Protein AF-A0A2X3CDN2-F1 (afdb_monomer_lite)

Structure (mmCIF, N/CA/C/O backbone):
data_AF-A0A2X3CDN2-F1
#
_entry.id   AF-A0A2X3CDN2-F1
#
loop_
_atom_site.group_PDB
_atom_site.id
_atom_site.type_symbol
_atom_site.label_atom_id
_atom_site.label_alt_id
_atom_site.label_comp_id
_atom_site.label_asym_id
_atom_site.label_entity_id
_atom_site.label_seq_id
_atom_site.pdbx_PDB_ins_code
_atom_site.Cartn_x
_atom_site.Cartn_y
_atom_site.Cartn_z
_atom_site.occupancy
_atom_site.B_iso_or_equiv
_atom_site.auth_seq_id
_atom_site.auth_comp_id
_atom_site.auth_asym_id
_atom_site.auth_atom_id
_atom_site.pdbx_PDB_model_num
ATOM 1 N N . MET A 1 1 ? 1.727 7.441 3.229 1.00 88.25 1 MET A N 1
ATOM 2 C CA . MET A 1 1 ? 2.816 6.477 3.495 1.00 88.25 1 MET A CA 1
ATOM 3 C C . MET A 1 1 ? 3.289 5.895 2.173 1.00 88.25 1 MET A C 1
ATOM 5 O O . MET A 1 1 ? 2.456 5.723 1.300 1.00 88.25 1 MET A O 1
ATOM 9 N N . SER A 1 2 ? 4.570 5.576 2.006 1.00 91.69 2 SER A N 1
ATOM 10 C CA . SER A 1 2 ? 5.052 4.906 0.791 1.00 91.69 2 SER A CA 1
ATOM 11 C C . SER A 1 2 ? 5.857 3.665 1.136 1.00 91.69 2 SER A C 1
ATOM 13 O O . SER A 1 2 ? 6.624 3.680 2.098 1.00 91.69 2 SER A O 1
ATOM 15 N N . VAL A 1 3 ? 5.703 2.611 0.346 1.00 93.81 3 VAL A N 1
ATOM 16 C CA . VAL A 1 3 ? 6.443 1.359 0.476 1.00 93.81 3 VAL A CA 1
ATOM 17 C C . VAL A 1 3 ? 7.128 1.026 -0.836 1.00 93.81 3 VAL A C 1
ATOM 19 O O . VAL A 1 3 ? 6.644 1.369 -1.914 1.00 93.81 3 VAL A O 1
ATOM 22 N N . THR A 1 4 ? 8.242 0.314 -0.729 1.00 93.38 4 THR A N 1
ATOM 23 C CA . THR A 1 4 ? 8.973 -0.193 -1.886 1.00 93.38 4 THR A CA 1
ATOM 24 C C . THR A 1 4 ? 9.042 -1.715 -1.800 1.00 93.38 4 THR A C 1
ATOM 26 O O . THR A 1 4 ? 9.264 -2.288 -0.718 1.00 93.38 4 THR A O 1
ATOM 29 N N . ALA A 1 5 ? 8.786 -2.374 -2.923 1.00 93.25 5 ALA A N 1
ATOM 30 C CA . ALA A 1 5 ? 8.816 -3.822 -3.046 1.00 93.25 5 ALA A CA 1
ATOM 31 C C . ALA A 1 5 ? 9.159 -4.257 -4.475 1.00 93.25 5 ALA A C 1
ATOM 33 O O . ALA A 1 5 ? 9.135 -3.464 -5.413 1.00 93.25 5 ALA A O 1
ATOM 34 N N . ASP A 1 6 ? 9.445 -5.543 -4.640 1.00 92.19 6 ASP A N 1
ATOM 35 C CA . ASP A 1 6 ? 9.769 -6.136 -5.939 1.00 92.19 6 ASP A CA 1
ATOM 36 C C . ASP A 1 6 ? 8.519 -6.378 -6.800 1.00 92.19 6 ASP A C 1
ATOM 38 O O . ASP A 1 6 ? 8.601 -6.448 -8.024 1.00 92.19 6 ASP A O 1
ATOM 42 N N . THR A 1 7 ? 7.344 -6.488 -6.170 1.00 91.56 7 THR A N 1
ATOM 43 C CA . THR A 1 7 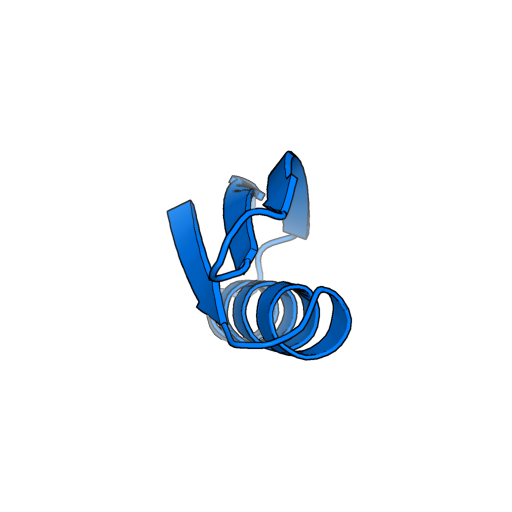? 6.060 -6.731 -6.842 1.00 91.56 7 THR A CA 1
ATOM 44 C C . THR A 1 7 ? 4.933 -5.899 -6.229 1.00 91.56 7 THR A C 1
ATOM 46 O O . THR A 1 7 ? 5.016 -5.478 -5.072 1.00 91.56 7 THR A O 1
ATOM 49 N N . LEU A 1 8 ? 3.865 -5.675 -7.006 1.00 91.00 8 LEU A N 1
ATOM 50 C CA . LEU A 1 8 ? 2.659 -4.966 -6.558 1.00 91.00 8 LEU A CA 1
ATOM 51 C C . LEU A 1 8 ? 2.030 -5.640 -5.338 1.00 91.00 8 LEU A C 1
ATOM 53 O O . LEU A 1 8 ? 1.720 -4.962 -4.366 1.00 91.00 8 LEU A O 1
ATOM 57 N N . ASP A 1 9 ? 1.931 -6.967 -5.366 1.00 93.31 9 ASP A N 1
ATOM 58 C CA . ASP A 1 9 ? 1.395 -7.768 -4.264 1.00 93.31 9 ASP A CA 1
ATOM 59 C C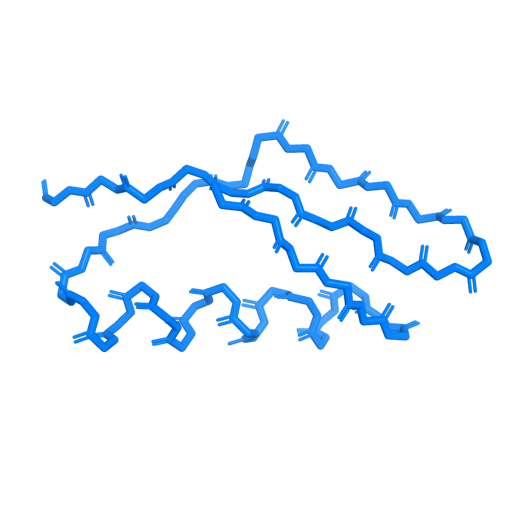 . ASP A 1 9 ? 2.214 -7.583 -2.978 1.00 93.31 9 ASP A C 1
ATOM 61 O O . ASP A 1 9 ? 1.672 -7.289 -1.915 1.00 93.31 9 ASP A O 1
ATOM 65 N N . SER A 1 10 ? 3.546 -7.631 -3.085 1.00 94.44 10 SER A N 1
ATOM 66 C CA . SER A 1 10 ? 4.430 -7.402 -1.937 1.00 94.44 10 SER A CA 1
ATOM 67 C C . SER A 1 10 ? 4.328 -5.976 -1.382 1.00 94.44 10 SER A C 1
ATOM 69 O O . SER A 1 10 ? 4.455 -5.777 -0.173 1.00 94.44 10 SER A O 1
ATOM 71 N N . ALA A 1 11 ? 4.112 -4.976 -2.240 1.00 94.06 11 ALA A N 1
ATOM 72 C CA . ALA A 1 11 ? 3.894 -3.597 -1.811 1.00 94.06 11 ALA A CA 1
ATOM 73 C C . ALA A 1 11 ? 2.544 -3.446 -1.090 1.00 94.06 11 ALA A C 1
ATOM 75 O O . ALA A 1 11 ? 2.484 -2.912 0.019 1.00 94.06 11 ALA A O 1
ATOM 76 N N . GLU A 1 12 ? 1.475 -3.984 -1.668 1.00 92.75 12 GLU A N 1
ATOM 77 C CA . GLU A 1 12 ? 0.134 -3.906 -1.096 1.00 92.75 12 GLU A CA 1
ATOM 78 C C . GLU A 1 12 ? 0.041 -4.660 0.237 1.00 92.75 12 GLU A C 1
ATOM 80 O O . GLU A 1 12 ? -0.472 -4.123 1.219 1.00 92.75 12 GLU A O 1
ATOM 85 N N . ALA A 1 13 ? 0.656 -5.843 0.338 1.00 95.25 13 ALA A N 1
ATOM 86 C CA . ALA A 1 13 ? 0.733 -6.607 1.580 1.00 95.25 13 ALA A CA 1
ATOM 87 C C . ALA A 1 13 ? 1.427 -5.827 2.712 1.00 95.25 13 ALA A C 1
ATOM 89 O O . ALA A 1 13 ? 0.988 -5.884 3.867 1.00 95.25 13 ALA A O 1
ATOM 90 N N . LYS A 1 14 ? 2.482 -5.057 2.402 1.00 94.81 14 LYS A N 1
ATOM 91 C CA . LYS A 1 14 ? 3.158 -4.189 3.382 1.00 94.81 14 LYS A CA 1
ATOM 92 C C . LYS A 1 14 ? 2.236 -3.080 3.877 1.00 94.81 14 LYS A C 1
ATOM 94 O O . LYS A 1 14 ? 2.123 -2.889 5.085 1.00 94.81 14 LYS A O 1
ATOM 99 N N . ILE A 1 15 ? 1.568 -2.371 2.966 1.00 93.06 15 ILE A N 1
ATOM 100 C CA . ILE A 1 15 ? 0.623 -1.305 3.328 1.00 93.06 15 ILE A CA 1
ATOM 101 C C . ILE A 1 15 ? -0.520 -1.873 4.171 1.00 93.06 15 ILE A C 1
ATOM 103 O O . ILE A 1 15 ? -0.824 -1.324 5.228 1.00 93.06 15 ILE A O 1
ATOM 107 N N . ALA A 1 16 ? -1.109 -2.995 3.754 1.00 93.50 16 ALA A N 1
ATOM 108 C CA . ALA A 1 16 ? -2.207 -3.637 4.466 1.00 93.50 16 ALA A CA 1
ATOM 109 C C . ALA A 1 16 ? -1.801 -4.083 5.878 1.00 93.50 16 ALA A C 1
ATOM 111 O O . ALA A 1 16 ? -2.568 -3.904 6.825 1.00 93.50 16 ALA A O 1
ATOM 112 N N . THR A 1 17 ? -0.588 -4.621 6.034 1.00 95.06 17 THR A N 1
ATOM 113 C CA . THR A 1 17 ? -0.035 -4.989 7.346 1.00 95.06 17 THR A CA 1
ATOM 114 C C . THR A 1 17 ? 0.080 -3.760 8.241 1.00 95.06 17 THR A C 1
ATOM 116 O O . THR A 1 17 ? -0.468 -3.755 9.338 1.00 95.06 17 THR A O 1
ATOM 119 N N . ILE A 1 18 ? 0.690 -2.686 7.740 1.00 92.44 18 ILE A N 1
ATOM 120 C CA . ILE A 1 18 ? 0.911 -1.447 8.496 1.00 92.44 18 ILE A CA 1
ATOM 121 C C . ILE A 1 18 ? -0.414 -0.769 8.870 1.00 92.44 18 ILE A C 1
ATOM 123 O O . ILE A 1 18 ? -0.561 -0.247 9.976 1.00 92.44 18 ILE A O 1
ATOM 127 N N . ALA A 1 19 ? -1.390 -0.782 7.964 1.00 93.69 19 ALA A N 1
ATOM 128 C CA . ALA A 1 19 ? -2.728 -0.264 8.212 1.00 93.69 19 ALA A CA 1
ATOM 129 C C . ALA A 1 19 ? -3.434 -1.063 9.313 1.00 93.69 19 ALA A C 1
ATOM 131 O O . ALA A 1 19 ? -3.941 -0.489 10.275 1.00 93.69 19 ALA A O 1
ATOM 132 N N . LYS A 1 20 ? -3.379 -2.396 9.227 1.00 93.38 20 LYS A N 1
ATOM 133 C CA . LYS A 1 20 ? -3.954 -3.303 10.221 1.00 93.38 20 LYS A CA 1
ATOM 134 C C . LYS A 1 20 ? -3.292 -3.156 11.592 1.00 93.38 20 LYS A C 1
ATOM 136 O O . LYS A 1 20 ? -4.003 -3.134 12.592 1.00 93.38 20 LYS A O 1
ATOM 141 N N . GLU A 1 21 ? -1.968 -3.015 11.648 1.00 93.19 21 GLU A N 1
ATOM 142 C CA . GLU A 1 21 ? -1.225 -2.760 12.891 1.00 93.19 21 GLU A CA 1
ATOM 143 C C . GLU A 1 21 ? -1.619 -1.429 13.538 1.00 93.19 21 GLU A C 1
ATOM 145 O O . GLU A 1 21 ? -1.716 -1.334 14.760 1.00 93.19 21 GLU A O 1
ATOM 150 N N . GLN A 1 22 ? -1.907 -0.411 12.726 1.00 91.94 22 GLN A N 1
ATOM 151 C CA . GLN A 1 22 ? -2.378 0.890 13.204 1.00 91.94 22 GLN A CA 1
ATOM 152 C C . GLN A 1 22 ? -3.892 0.943 13.454 1.00 91.94 22 GLN A C 1
ATOM 154 O O . GLN A 1 22 ? -4.394 1.960 13.938 1.00 91.94 22 GLN A O 1
ATOM 159 N N . GLY A 1 23 ? -4.626 -0.132 13.144 1.00 92.81 23 GLY A N 1
ATOM 160 C CA . GLY A 1 23 ? -6.088 -0.146 13.188 1.00 92.81 23 GLY A CA 1
ATOM 161 C C . GLY A 1 23 ? -6.711 0.913 12.276 1.00 92.81 23 GLY A C 1
ATOM 162 O O . GLY A 1 23 ? -7.731 1.497 12.629 1.00 92.81 23 GLY A O 1
ATOM 163 N N . ALA A 1 24 ? -6.059 1.194 11.149 1.00 94.44 24 ALA A N 1
ATOM 164 C CA . ALA A 1 24 ? -6.463 2.165 10.149 1.00 94.44 24 ALA A CA 1
ATOM 165 C C . ALA A 1 24 ? -6.878 1.452 8.856 1.00 94.44 24 ALA A C 1
ATOM 167 O O . ALA A 1 24 ? -6.390 0.371 8.521 1.00 94.44 24 ALA A O 1
ATOM 168 N N . SER A 1 25 ? -7.760 2.090 8.101 1.00 92.50 25 SER A N 1
ATOM 169 C CA . SER A 1 25 ? -7.990 1.769 6.698 1.00 92.50 25 SER A CA 1
ATOM 170 C C . S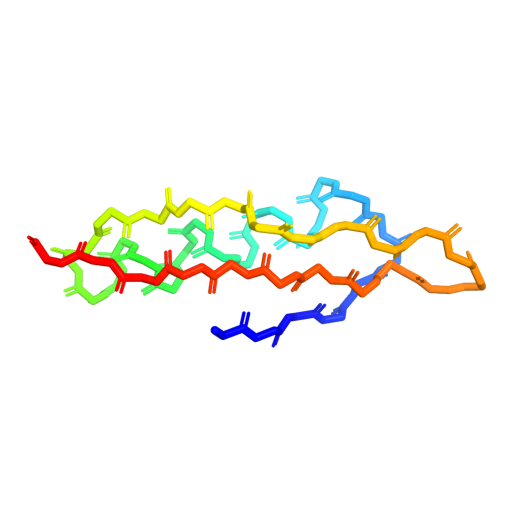ER A 1 25 ? -6.877 2.370 5.844 1.00 92.50 25 SER A C 1
ATOM 172 O O . SER A 1 25 ? -6.292 3.396 6.193 1.00 92.50 25 SER A O 1
ATOM 174 N N . TYR A 1 26 ? -6.583 1.743 4.711 1.00 92.81 26 TYR A N 1
ATOM 175 C CA . TYR A 1 26 ? -5.627 2.263 3.741 1.00 92.81 26 TYR A CA 1
ATOM 176 C C . TYR A 1 26 ? -6.307 2.516 2.402 1.00 92.81 26 TYR A C 1
ATOM 178 O O . TYR A 1 26 ? -7.234 1.805 2.015 1.00 92.81 26 TYR A O 1
ATOM 186 N N . HIS A 1 27 ? -5.821 3.523 1.688 1.00 93.06 27 HIS A N 1
ATOM 187 C CA . HIS A 1 27 ? -6.216 3.806 0.321 1.00 93.06 27 HIS A CA 1
ATOM 188 C C . HIS A 1 27 ? -4.975 4.073 -0.518 1.00 93.06 27 HIS A C 1
ATOM 190 O O . HIS A 1 27 ? -4.179 4.950 -0.189 1.00 93.06 27 HIS A O 1
ATOM 196 N N . ILE A 1 28 ? -4.792 3.306 -1.587 1.00 92.81 28 ILE A N 1
ATOM 197 C CA . ILE A 1 28 ? -3.644 3.478 -2.477 1.00 92.81 28 ILE A CA 1
ATOM 198 C C . ILE A 1 28 ? -3.907 4.688 -3.364 1.00 92.81 28 ILE A C 1
ATOM 200 O O . ILE A 1 28 ? -4.868 4.700 -4.127 1.00 92.81 28 ILE A O 1
ATOM 204 N N . THR A 1 29 ? -3.064 5.707 -3.244 1.00 93.94 29 THR A N 1
ATOM 205 C CA . THR A 1 29 ? -3.174 6.948 -4.019 1.00 93.94 29 THR A CA 1
ATOM 206 C C . THR A 1 29 ? -2.233 6.967 -5.212 1.00 93.94 29 THR A C 1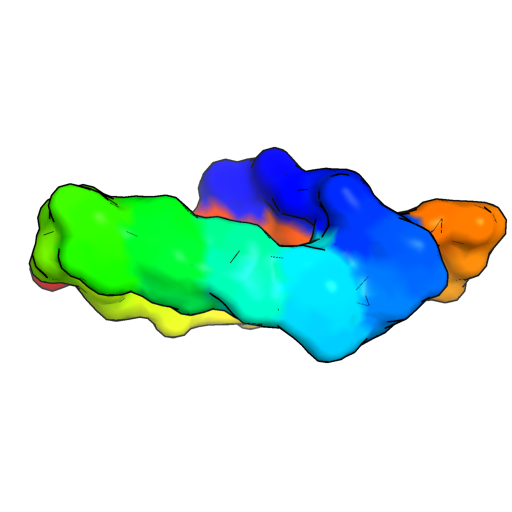
ATOM 208 O O . THR A 1 29 ? -2.517 7.636 -6.201 1.00 93.94 29 THR A O 1
ATOM 211 N N . GLU A 1 30 ? -1.142 6.203 -5.156 1.00 92.88 30 GLU A N 1
ATOM 212 C CA . GLU A 1 30 ? -0.192 6.097 -6.257 1.00 92.88 30 GLU A CA 1
ATOM 213 C C . GLU A 1 30 ? 0.455 4.710 -6.288 1.00 92.88 30 GLU A C 1
ATOM 215 O O . GLU A 1 30 ? 0.832 4.158 -5.253 1.00 92.88 30 GLU A O 1
ATOM 220 N N . ALA A 1 31 ? 0.621 4.149 -7.484 1.00 92.06 31 ALA A N 1
ATOM 221 C CA . ALA A 1 31 ? 1.375 2.922 -7.697 1.00 92.06 31 ALA A CA 1
ATOM 222 C C . ALA A 1 31 ? 2.310 3.110 -8.892 1.00 92.06 31 ALA A C 1
ATOM 224 O O . ALA A 1 31 ? 1.873 3.233 -10.035 1.00 92.06 31 ALA A O 1
ATOM 225 N N . TYR A 1 32 ? 3.608 3.132 -8.614 1.00 92.00 32 TYR A N 1
ATOM 226 C CA . TYR A 1 32 ? 4.659 3.232 -9.609 1.00 92.00 32 TYR A CA 1
ATOM 227 C C . TYR A 1 32 ? 5.357 1.884 -9.761 1.00 92.00 32 TYR A C 1
ATOM 229 O O . TYR A 1 32 ? 5.967 1.372 -8.826 1.00 92.00 32 TYR A O 1
ATOM 237 N N . THR A 1 33 ? 5.292 1.310 -10.957 1.00 89.69 33 THR A N 1
ATOM 238 C CA . THR A 1 33 ? 5.919 0.026 -11.288 1.00 89.69 33 THR A CA 1
ATOM 239 C C . THR A 1 33 ? 7.012 0.249 -12.329 1.00 89.69 33 THR A C 1
ATOM 241 O O . THR A 1 33 ? 6.757 0.186 -13.531 1.00 89.69 33 THR A O 1
ATOM 244 N N . GLY A 1 34 ? 8.220 0.574 -11.865 1.00 87.25 34 GLY A N 1
ATOM 245 C CA . GLY A 1 34 ? 9.419 0.676 -12.702 1.00 87.25 34 GLY A CA 1
ATOM 246 C C . GLY A 1 34 ? 10.336 -0.530 -12.496 1.00 87.25 34 GLY A C 1
ATOM 247 O O . GLY A 1 34 ? 9.873 -1.663 -12.414 1.00 87.25 34 GLY A O 1
ATOM 248 N N . ASN A 1 35 ? 11.641 -0.284 -12.330 1.00 88.38 35 ASN A N 1
ATOM 249 C CA . ASN A 1 35 ? 12.599 -1.319 -11.906 1.00 88.38 35 ASN A CA 1
ATOM 250 C C . ASN A 1 35 ? 12.253 -1.938 -10.538 1.00 88.38 35 ASN A C 1
ATOM 252 O O . ASN A 1 35 ? 12.656 -3.057 -10.249 1.00 88.38 35 ASN A O 1
ATOM 256 N N . GLN A 1 36 ? 11.551 -1.181 -9.696 1.00 89.06 36 GLN A N 1
ATOM 257 C CA . GLN A 1 36 ? 10.986 -1.605 -8.420 1.00 89.06 36 GLN A CA 1
ATOM 258 C C . GLN A 1 36 ? 9.581 -1.015 -8.309 1.00 89.06 36 GLN A C 1
ATOM 260 O O . GLN A 1 36 ? 9.275 0.009 -8.935 1.00 89.06 36 GLN A O 1
ATOM 265 N N . VAL A 1 37 ? 8.736 -1.655 -7.509 1.00 93.38 37 VAL A N 1
ATOM 266 C CA . VAL A 1 37 ? 7.410 -1.146 -7.189 1.00 93.38 37 VAL A CA 1
ATOM 267 C C . VAL A 1 37 ? 7.530 -0.168 -6.038 1.00 93.38 37 VAL A C 1
ATOM 269 O O . VAL A 1 37 ? 7.923 -0.537 -4.935 1.00 93.38 37 VAL A O 1
ATOM 272 N N . HIS A 1 38 ? 7.163 1.078 -6.296 1.00 93.81 38 HIS A N 1
ATOM 273 C CA . HIS A 1 38 ? 6.982 2.099 -5.280 1.00 93.81 38 HIS A CA 1
ATOM 274 C C . HIS A 1 38 ? 5.496 2.411 -5.188 1.00 93.81 38 HIS A C 1
ATOM 276 O O . HIS A 1 38 ? 4.879 2.821 -6.165 1.00 93.81 38 HIS A O 1
ATOM 282 N N . MET A 1 39 ? 4.903 2.174 -4.030 1.00 94.50 39 MET A N 1
ATOM 283 C CA . MET A 1 39 ? 3.466 2.297 -3.834 1.00 94.50 39 MET A CA 1
ATOM 284 C C . MET A 1 39 ? 3.201 3.252 -2.684 1.00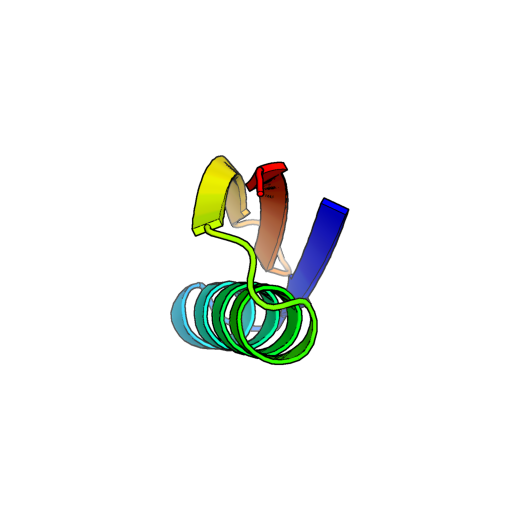 94.50 39 MET A C 1
ATOM 286 O O . MET A 1 39 ? 3.752 3.092 -1.595 1.00 94.50 39 MET A O 1
ATOM 290 N N . THR A 1 40 ? 2.362 4.247 -2.928 1.00 94.50 40 THR A N 1
ATOM 291 C CA . THR A 1 40 ? 1.967 5.253 -1.951 1.00 94.50 40 THR A CA 1
ATOM 292 C C . THR A 1 40 ? 0.519 5.014 -1.562 1.00 94.50 40 THR A C 1
ATOM 294 O O . THR A 1 40 ? -0.370 4.933 -2.407 1.00 94.50 40 THR A O 1
ATOM 297 N N . ALA A 1 41 ? 0.284 4.907 -0.262 1.00 94.88 41 ALA A N 1
ATOM 298 C CA . ALA A 1 41 ? -1.039 4.776 0.307 1.00 94.88 41 ALA A CA 1
ATOM 299 C C . ALA A 1 41 ? -1.248 5.768 1.439 1.00 94.88 41 ALA A C 1
ATOM 301 O O . ALA A 1 41 ? -0.354 6.037 2.244 1.00 94.88 41 ALA A O 1
ATOM 302 N N . GLU A 1 42 ? -2.452 6.294 1.528 1.00 93.94 42 GLU A N 1
ATOM 303 C CA . GLU A 1 42 ? -2.891 7.094 2.653 1.00 93.94 42 GLU A CA 1
ATOM 304 C C . GLU A 1 42 ? -3.573 6.201 3.680 1.00 93.94 42 GLU A C 1
ATOM 306 O O . GLU A 1 42 ? -4.357 5.317 3.342 1.00 93.94 42 GLU A O 1
ATOM 311 N N . LEU A 1 43 ? -3.218 6.405 4.945 1.00 92.88 43 LEU A N 1
ATOM 312 C CA . LEU A 1 43 ? -3.798 5.692 6.074 1.00 92.88 43 LEU A CA 1
ATOM 313 C C . LEU A 1 43 ? -4.815 6.615 6.733 1.00 92.88 43 LEU A C 1
ATOM 315 O O . LEU A 1 43 ? -4.507 7.770 7.019 1.00 92.88 43 LEU A O 1
ATOM 319 N N . SER A 1 44 ? -6.022 6.116 6.961 1.00 89.88 44 SER A N 1
ATOM 320 C CA . SER A 1 44 ? -7.123 6.847 7.588 1.00 89.88 44 SER A CA 1
ATOM 321 C C . SER A 1 44 ? -7.746 5.990 8.679 1.00 89.88 44 SER A C 1
ATOM 323 O O . SER A 1 44 ? -7.938 4.793 8.484 1.00 89.88 44 SER A O 1
ATOM 325 N N . LYS A 1 45 ? -8.020 6.586 9.838 1.00 83.62 45 LYS A N 1
ATOM 326 C CA . LYS A 1 45 ? -8.556 5.881 11.006 1.00 83.62 45 LYS A CA 1
ATOM 327 C C . LYS A 1 45 ? -10.067 5.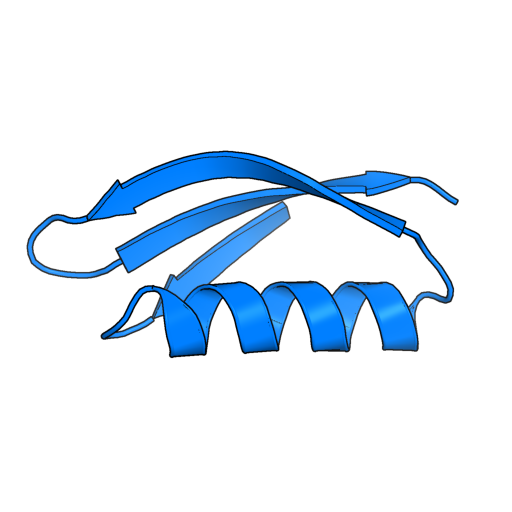704 10.930 1.00 83.62 45 LYS A C 1
ATOM 329 O O . LYS A 1 45 ? -10.735 6.677 10.522 1.00 83.62 45 LYS A O 1
#

InterPro domains:
  IPR010854 YdgH/BhsA/McbA-like domain [PF07338] (2-43)
  IPR025543 Dodecin-like [G3DSA:3.30.1660.10] (1-45)
  IPR036275 YdgH-like superfamily [SSF159871] (4-43)

Radius of gyration: 9.86 Å; chains: 1; bounding box: 21×15×26 Å

Sequence (45 aa):
MSVTADTLDSAEAKIATIAKEQGASYHITEAYTGNQVHMTAELSK

Secondary structure (DSSP, 8-state):
-EEEESSHHHHHHHHHHHHHHTT-EEEEEEEEESSSEEEEEEEE-

pLDDT: mean 92.47, std 2.27, range [83.62, 95.25]

Organism: Klebsiella pneumoniae (NCBI:txid573)

Foldseek 3Di:
DKDKAADPVVRVVVQVVVLVVVVWDKDWPDWDDDNIIITDIDTHD